Protein AF-A0A957QEA2-F1 (afdb_monomer_lite)

Structure (mmCIF, N/CA/C/O backbone):
data_AF-A0A957QEA2-F1
#
_entry.id   AF-A0A957QEA2-F1
#
loop_
_atom_site.group_PDB
_atom_site.id
_atom_site.type_symbol
_atom_site.label_atom_id
_atom_site.label_alt_id
_atom_site.label_comp_id
_atom_site.label_asym_id
_atom_site.label_entity_id
_atom_site.label_seq_id
_atom_site.pdbx_PDB_ins_code
_atom_site.Cartn_x
_atom_site.Cartn_y
_atom_site.Cartn_z
_atom_site.occupancy
_atom_site.B_iso_or_equiv
_atom_site.auth_seq_id
_atom_site.auth_comp_id
_atom_site.auth_asym_id
_atom_site.auth_atom_id
_atom_site.pdbx_PDB_model_num
ATOM 1 N N . MET A 1 1 ? 15.733 -24.960 16.446 1.00 43.56 1 MET A N 1
ATOM 2 C CA . MET A 1 1 ? 14.970 -24.178 15.446 1.00 43.56 1 MET A CA 1
ATOM 3 C C . MET A 1 1 ? 13.748 -24.986 15.032 1.00 43.56 1 MET A C 1
ATOM 5 O O . MET A 1 1 ? 13.910 -26.110 14.575 1.00 43.56 1 MET A O 1
ATOM 9 N N . SER A 1 2 ? 12.540 -24.478 15.285 1.00 43.09 2 SER A N 1
ATOM 10 C CA . SER A 1 2 ? 11.279 -25.171 14.992 1.00 43.09 2 SER A CA 1
ATOM 11 C C . SER A 1 2 ? 11.010 -25.222 13.481 1.00 43.09 2 SER A C 1
ATOM 13 O O . SER A 1 2 ? 11.272 -24.266 12.758 1.00 43.09 2 SER A O 1
ATOM 15 N N . ARG A 1 3 ? 10.463 -26.346 12.995 1.00 50.19 3 ARG A N 1
ATOM 16 C CA . ARG A 1 3 ? 10.142 -26.632 11.576 1.00 50.19 3 ARG A CA 1
ATOM 17 C C . ARG A 1 3 ? 9.218 -25.596 10.901 1.00 50.19 3 ARG A C 1
ATOM 19 O O . ARG A 1 3 ? 9.109 -25.603 9.682 1.00 50.19 3 ARG A O 1
ATOM 26 N N . ALA A 1 4 ? 8.575 -24.724 11.679 1.00 54.50 4 ALA A N 1
ATOM 27 C CA . ALA A 1 4 ? 7.497 -23.831 11.255 1.00 54.50 4 ALA A CA 1
ATOM 28 C C . ALA A 1 4 ? 7.945 -22.509 10.597 1.00 54.50 4 ALA A C 1
ATOM 30 O O . ALA A 1 4 ? 7.103 -21.804 10.059 1.00 54.50 4 ALA A O 1
ATOM 31 N N . THR A 1 5 ? 9.235 -22.154 10.624 1.00 46.62 5 THR A N 1
ATOM 32 C CA . THR A 1 5 ? 9.727 -20.843 10.133 1.00 46.62 5 THR A CA 1
ATOM 33 C C . THR A 1 5 ? 10.576 -20.923 8.860 1.00 46.62 5 THR A C 1
ATOM 35 O O . THR A 1 5 ? 11.149 -19.920 8.419 1.00 46.62 5 THR A O 1
ATOM 38 N N . LYS A 1 6 ? 10.682 -22.109 8.246 1.00 41.88 6 LYS A N 1
ATOM 39 C CA . LYS A 1 6 ? 11.457 -22.320 7.016 1.00 41.88 6 LYS A CA 1
ATOM 40 C C . LYS A 1 6 ? 10.661 -21.777 5.818 1.00 41.88 6 LYS A C 1
ATOM 42 O O . LYS A 1 6 ? 9.580 -22.275 5.541 1.00 41.88 6 LYS A O 1
ATOM 47 N N . GLY A 1 7 ? 11.188 -20.759 5.131 1.00 55.31 7 GLY A N 1
ATOM 48 C CA . GLY A 1 7 ? 10.555 -20.135 3.954 1.00 55.31 7 GLY A CA 1
ATOM 49 C C . GLY A 1 7 ? 9.801 -18.824 4.214 1.00 55.31 7 GLY A C 1
ATOM 50 O O . GLY A 1 7 ? 9.335 -18.203 3.268 1.00 55.31 7 GLY A O 1
ATOM 51 N N . MET A 1 8 ? 9.717 -18.369 5.467 1.00 57.69 8 MET A N 1
ATOM 52 C CA . MET A 1 8 ? 9.053 -17.108 5.815 1.00 57.69 8 MET A CA 1
ATOM 53 C C . MET A 1 8 ? 9.995 -15.904 5.656 1.00 57.69 8 MET A C 1
ATOM 55 O O . MET A 1 8 ? 11.138 -15.937 6.130 1.00 57.69 8 MET A O 1
ATOM 59 N N . ASN A 1 9 ? 9.514 -14.828 5.028 1.00 60.03 9 ASN A N 1
ATOM 60 C CA . ASN A 1 9 ? 10.218 -13.545 4.964 1.00 60.03 9 ASN A CA 1
ATOM 61 C C . ASN A 1 9 ? 10.283 -12.878 6.361 1.00 60.03 9 ASN A C 1
ATOM 63 O O . ASN A 1 9 ? 9.659 -13.339 7.320 1.00 60.03 9 ASN A O 1
ATOM 67 N N . ARG A 1 10 ? 11.067 -11.799 6.514 1.00 61.03 10 ARG A N 1
ATOM 68 C CA . ARG A 1 10 ? 11.246 -11.125 7.819 1.00 61.03 10 ARG A CA 1
ATOM 69 C C . ARG A 1 10 ? 9.923 -10.657 8.449 1.00 61.03 10 ARG A C 1
ATOM 71 O O . ARG A 1 10 ? 9.779 -10.749 9.662 1.00 61.03 10 ARG A O 1
ATOM 78 N N . HIS A 1 11 ? 8.968 -10.229 7.626 1.00 62.06 11 HIS A N 1
ATOM 79 C CA . HIS A 1 11 ? 7.656 -9.740 8.054 1.00 62.06 11 HIS A CA 1
ATOM 80 C C . HIS A 1 11 ? 6.778 -10.909 8.515 1.00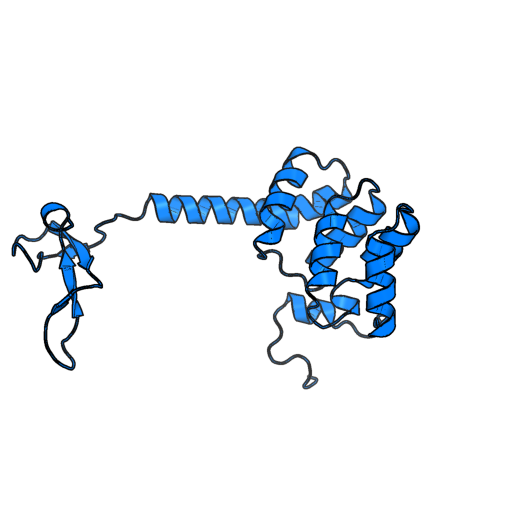 62.06 11 HIS A C 1
ATOM 82 O O . HIS A 1 11 ? 6.230 -10.897 9.611 1.00 62.06 11 HIS A O 1
ATOM 88 N N . GLN A 1 12 ? 6.761 -11.995 7.746 1.00 62.59 12 GLN A N 1
ATOM 89 C CA . GLN A 1 12 ? 6.088 -13.237 8.111 1.00 62.59 12 GLN A CA 1
ATOM 90 C C . GLN A 1 12 ? 6.659 -13.844 9.395 1.00 62.59 12 GLN A C 1
ATOM 92 O O . GLN A 1 12 ? 5.917 -14.440 10.150 1.00 62.59 12 GLN A O 1
ATOM 97 N N . LYS A 1 13 ? 7.952 -13.691 9.702 1.00 60.97 13 LYS A N 1
ATOM 98 C CA . LYS A 1 13 ? 8.499 -14.142 10.995 1.00 60.97 13 LYS A CA 1
ATOM 99 C C . LYS A 1 13 ? 8.038 -13.273 12.170 1.00 60.97 13 LYS A C 1
ATOM 101 O O . LYS A 1 13 ? 7.850 -13.815 13.257 1.00 60.97 13 LYS A O 1
ATOM 106 N N . ALA A 1 14 ? 7.853 -11.967 11.962 1.00 60.50 14 ALA A N 1
ATOM 107 C CA . ALA A 1 14 ? 7.345 -11.052 12.985 1.00 60.50 14 ALA A CA 1
ATOM 108 C C . ALA A 1 14 ? 5.895 -11.381 13.380 1.00 60.50 14 ALA A C 1
ATOM 110 O O . ALA A 1 14 ? 5.594 -11.402 14.568 1.00 60.50 14 ALA A O 1
ATOM 111 N N . ALA A 1 15 ? 5.061 -11.780 12.415 1.00 59.94 15 ALA A N 1
ATOM 112 C CA . ALA A 1 15 ? 3.663 -12.172 12.628 1.00 59.94 15 ALA A CA 1
ATOM 113 C C . ALA A 1 15 ? 3.458 -13.433 13.503 1.00 59.94 15 ALA A C 1
ATOM 115 O O . ALA A 1 15 ? 2.346 -13.729 13.929 1.00 59.94 15 ALA A O 1
ATOM 116 N N . PHE A 1 16 ? 4.497 -14.241 13.755 1.00 60.62 16 PHE A N 1
ATOM 117 C CA . PHE A 1 16 ? 4.370 -15.537 14.446 1.00 60.62 16 PHE A CA 1
ATOM 118 C C . PHE A 1 16 ? 4.894 -15.503 15.891 1.00 60.62 16 PHE A C 1
ATOM 120 O O . PHE A 1 16 ? 5.426 -16.506 16.381 1.00 60.62 16 PHE A O 1
ATOM 127 N N . ARG A 1 17 ? 4.724 -14.383 16.608 1.00 60.28 17 ARG A N 1
ATOM 128 C CA . ARG A 1 17 ? 5.079 -14.304 18.036 1.00 60.28 17 ARG A CA 1
ATOM 129 C C . ARG A 1 17 ? 4.253 -15.316 18.871 1.00 60.28 17 ARG A C 1
ATOM 131 O O . ARG A 1 17 ? 3.072 -15.553 18.584 1.00 60.28 17 ARG A O 1
ATOM 138 N N . PRO A 1 18 ? 4.857 -16.013 19.856 1.00 55.44 18 PRO A N 1
ATOM 139 C CA . PRO A 1 18 ? 4.125 -16.890 20.777 1.00 55.44 18 PRO A CA 1
ATOM 140 C C . PRO A 1 18 ? 3.291 -16.073 21.780 1.00 55.44 18 PRO A C 1
ATOM 142 O O . PRO A 1 18 ? 3.803 -15.105 22.327 1.00 55.44 18 PRO A O 1
ATOM 145 N N . GLY A 1 19 ? 2.051 -16.495 22.063 1.00 63.41 19 GLY A N 1
ATOM 146 C CA . GLY A 1 19 ? 1.203 -15.923 23.128 1.00 63.41 19 GLY A CA 1
ATOM 147 C C . GLY A 1 19 ? 0.077 -14.986 22.672 1.00 63.41 19 GLY A C 1
ATOM 148 O O . GLY A 1 19 ? -0.755 -14.606 23.486 1.00 63.41 19 GLY A O 1
ATOM 149 N N . GLU A 1 20 ? 0.019 -14.650 21.387 1.00 66.94 20 GLU A N 1
ATOM 150 C CA . GLU A 1 20 ? -0.973 -13.729 20.824 1.00 66.94 20 GLU A CA 1
ATOM 151 C C . GLU A 1 20 ? -2.297 -14.438 20.480 1.00 66.94 20 GLU A C 1
ATOM 153 O O . GLU A 1 20 ? -2.279 -15.591 20.022 1.00 66.94 20 GLU A O 1
ATOM 158 N N . HIS A 1 21 ? -3.435 -13.763 20.708 1.00 78.56 21 HIS A N 1
ATOM 159 C CA . HIS A 1 21 ? -4.766 -14.291 20.381 1.00 78.56 21 HIS A CA 1
ATOM 160 C C . HIS A 1 21 ? -4.838 -14.661 18.897 1.00 78.56 21 HIS A C 1
ATOM 162 O O . HIS A 1 21 ? -4.302 -13.952 18.044 1.00 78.56 21 HIS A O 1
ATOM 168 N N . ARG A 1 22 ? -5.481 -15.786 18.580 1.00 83.31 22 ARG A N 1
ATOM 169 C CA . ARG A 1 22 ? -5.645 -16.237 17.199 1.00 83.31 22 ARG A CA 1
ATOM 170 C C . ARG A 1 22 ? -7.103 -16.170 16.823 1.00 83.31 22 ARG A C 1
ATOM 172 O O . ARG A 1 22 ? -7.903 -16.887 17.414 1.00 83.31 22 ARG A O 1
ATOM 179 N N . VAL A 1 23 ? -7.376 -15.392 15.789 1.00 85.50 23 VAL A N 1
ATOM 180 C CA . VAL A 1 23 ? -8.713 -15.263 15.233 1.00 85.50 23 VAL A CA 1
ATOM 181 C C . VAL A 1 23 ? -9.074 -16.544 14.473 1.00 85.50 23 VAL A C 1
ATOM 183 O O . VAL A 1 23 ? -8.300 -17.046 13.647 1.00 85.50 23 VAL A O 1
ATOM 186 N N . ARG A 1 24 ? -10.241 -17.104 14.787 1.00 84.94 24 ARG A N 1
ATOM 187 C CA . ARG A 1 24 ? -10.826 -18.302 14.170 1.00 84.94 24 ARG A CA 1
ATOM 188 C C . ARG A 1 24 ? -11.719 -17.947 12.978 1.00 84.94 24 ARG A C 1
ATOM 190 O O . ARG A 1 24 ? -11.978 -16.786 12.701 1.00 84.94 24 ARG A O 1
ATOM 197 N N . GLY A 1 25 ? -12.138 -18.964 12.221 1.00 79.69 25 GLY A N 1
ATOM 198 C CA . GLY A 1 25 ? -12.909 -18.798 10.979 1.00 79.69 25 GLY A CA 1
ATOM 199 C C . GLY A 1 25 ? -14.203 -18.003 11.152 1.00 79.69 25 GLY A C 1
ATOM 200 O O . GLY A 1 25 ? -14.435 -17.052 10.420 1.00 79.69 25 GLY A O 1
ATOM 201 N N . ASP A 1 26 ? -14.990 -18.377 12.152 1.00 86.00 26 ASP A N 1
ATOM 202 C CA . ASP A 1 26 ? -16.233 -17.727 12.572 1.00 86.00 26 ASP A CA 1
ATOM 203 C C . ASP A 1 26 ? -16.011 -16.297 13.084 1.00 86.00 26 ASP A C 1
ATOM 205 O O . ASP A 1 26 ? -16.798 -15.394 12.808 1.00 86.00 26 ASP A O 1
ATOM 209 N N . GLU A 1 27 ? -14.898 -16.061 13.775 1.00 91.19 27 GLU A N 1
ATOM 210 C CA . GLU A 1 27 ? -14.533 -14.721 14.236 1.00 91.19 27 GLU A CA 1
ATOM 211 C C . GLU A 1 27 ? -14.164 -13.789 13.073 1.00 91.19 27 GLU A C 1
ATOM 213 O O . GLU A 1 27 ? -14.411 -12.590 13.163 1.00 91.19 27 GLU A O 1
ATOM 218 N N . ILE A 1 28 ? -13.613 -14.310 11.969 1.00 92.94 28 ILE A N 1
ATOM 219 C CA . ILE A 1 28 ? -13.258 -13.490 10.796 1.00 92.94 28 ILE A CA 1
ATOM 220 C C . ILE A 1 28 ? -14.502 -12.848 10.188 1.00 92.94 28 ILE A C 1
ATOM 222 O O . ILE A 1 28 ? -14.477 -11.654 9.906 1.00 92.94 28 ILE A O 1
ATOM 226 N N . GLU A 1 29 ? -15.572 -13.619 9.992 1.00 94.25 29 GLU A N 1
ATOM 227 C CA . GLU A 1 29 ? -16.816 -13.115 9.396 1.00 94.25 29 GLU A CA 1
ATOM 228 C C . GLU A 1 29 ? -17.402 -11.986 10.250 1.00 94.25 29 GLU A C 1
ATOM 230 O O . GLU A 1 29 ? -17.619 -10.887 9.741 1.00 94.25 29 GLU A O 1
ATOM 235 N N . ARG A 1 30 ? -17.500 -12.196 11.571 1.00 95.94 30 ARG A N 1
ATOM 236 C CA . ARG A 1 30 ? -17.919 -11.152 12.517 1.00 95.94 30 ARG A CA 1
ATOM 237 C C . ARG A 1 30 ? -17.025 -9.911 12.437 1.00 95.94 30 ARG A C 1
ATOM 239 O O . ARG A 1 30 ? -17.528 -8.796 12.397 1.00 95.94 30 ARG A O 1
ATOM 246 N N . LEU A 1 31 ? -15.701 -10.065 12.421 1.00 96.94 31 LEU A N 1
ATOM 247 C CA . LEU A 1 31 ? -14.781 -8.920 12.370 1.00 96.94 31 LEU A CA 1
ATOM 248 C C . LEU A 1 31 ? -14.887 -8.143 11.047 1.00 96.94 31 LEU A C 1
ATOM 250 O O . LEU A 1 31 ? -14.710 -6.927 11.040 1.00 96.94 31 LEU A O 1
ATOM 254 N N . LEU A 1 32 ? -15.191 -8.814 9.934 1.00 97.00 32 LEU A N 1
ATOM 255 C CA . LEU A 1 32 ? -15.443 -8.162 8.644 1.00 97.00 32 LEU A CA 1
ATOM 256 C C . LEU A 1 32 ? -16.764 -7.381 8.626 1.00 97.00 32 LEU A C 1
ATOM 258 O O . LEU A 1 32 ? -16.850 -6.358 7.941 1.00 97.00 32 LEU A O 1
ATOM 262 N N . GLU A 1 33 ? -17.772 -7.842 9.366 1.00 97.00 33 GLU A N 1
ATOM 263 C CA . GLU A 1 33 ? -19.008 -7.090 9.605 1.00 97.00 33 GLU A CA 1
ATOM 264 C C . GLU A 1 33 ? -18.730 -5.856 10.472 1.00 97.00 33 GLU A C 1
ATOM 266 O O . GLU A 1 33 ? -19.085 -4.745 10.084 1.00 97.00 33 GLU A O 1
ATOM 271 N N . LEU A 1 34 ? -18.002 -6.018 11.584 1.00 97.94 34 LEU A N 1
ATOM 272 C CA . LEU A 1 34 ? -17.619 -4.902 12.460 1.00 97.94 34 LEU A CA 1
ATOM 273 C C . LEU A 1 34 ? -16.772 -3.845 11.742 1.00 97.94 34 LEU A C 1
ATOM 275 O O . LEU A 1 34 ? -16.947 -2.653 11.977 1.00 97.94 34 LEU A O 1
ATOM 279 N N . ALA A 1 35 ? -15.909 -4.251 10.806 1.00 97.62 35 ALA A N 1
ATOM 280 C CA . ALA A 1 35 ? -15.123 -3.326 9.984 1.00 97.62 35 ALA A CA 1
ATOM 281 C C . ALA A 1 35 ? -15.981 -2.382 9.117 1.00 97.62 35 ALA A C 1
ATOM 283 O O . ALA A 1 35 ? -15.455 -1.418 8.561 1.00 97.62 35 ALA A O 1
ATOM 284 N N . GLN A 1 36 ? -17.274 -2.674 8.954 1.00 97.00 36 GLN A N 1
ATOM 285 C CA . GLN A 1 36 ? -18.242 -1.864 8.209 1.00 97.00 36 GLN A CA 1
ATOM 286 C C . GLN A 1 36 ? -19.227 -1.122 9.126 1.00 97.00 36 GLN A C 1
ATOM 288 O O . GLN A 1 36 ? -20.119 -0.447 8.620 1.00 97.00 36 GLN A O 1
ATOM 293 N N . SER A 1 37 ? -19.082 -1.244 10.448 1.00 97.81 37 SER A N 1
ATOM 294 C CA . SER A 1 37 ? -19.959 -0.590 11.419 1.00 97.81 37 SER A CA 1
ATOM 295 C C . SER A 1 37 ? -19.778 0.929 11.413 1.00 97.81 37 SER A C 1
ATOM 297 O O . SER A 1 37 ? -18.668 1.450 11.258 1.00 97.81 37 SER A O 1
ATOM 299 N N . ASP A 1 38 ? -20.870 1.651 11.652 1.00 97.06 38 ASP A N 1
ATOM 300 C CA . ASP A 1 38 ? -20.831 3.095 11.891 1.00 97.06 38 ASP A CA 1
ATOM 301 C C . ASP A 1 38 ? -20.150 3.427 13.234 1.00 97.06 38 ASP A C 1
ATOM 303 O O . ASP A 1 38 ? -19.585 4.516 13.390 1.00 97.06 38 ASP A O 1
ATOM 307 N N . ASP A 1 39 ? -20.128 2.482 14.182 1.00 97.94 39 ASP A N 1
ATOM 308 C CA . ASP A 1 39 ? -19.477 2.652 15.481 1.00 97.94 39 ASP A CA 1
ATOM 309 C C . ASP A 1 39 ? -17.940 2.543 15.352 1.00 97.94 39 ASP A C 1
ATOM 311 O O . ASP A 1 39 ? -17.420 1.512 14.909 1.00 97.94 39 ASP A O 1
ATOM 315 N N . PRO A 1 40 ? -17.170 3.585 15.724 1.00 97.81 40 PRO A N 1
ATOM 316 C CA . PRO A 1 40 ? -15.711 3.513 15.717 1.00 97.81 40 PRO A CA 1
ATOM 317 C C . PRO A 1 40 ? -15.131 2.449 16.661 1.00 97.81 40 PRO A C 1
ATOM 319 O O . PRO A 1 40 ? -14.027 1.977 16.394 1.00 97.81 40 PRO A O 1
ATOM 322 N N . GLU A 1 41 ? -15.822 2.054 17.735 1.00 98.19 41 GLU A N 1
ATOM 323 C CA . GLU A 1 41 ? -15.343 0.988 18.628 1.00 98.19 41 GLU A CA 1
ATOM 324 C C . GLU A 1 41 ? -15.380 -0.382 17.937 1.00 98.19 41 GLU A C 1
ATOM 326 O O . GLU A 1 41 ? -14.411 -1.138 18.019 1.00 98.19 41 GLU A O 1
ATOM 331 N N . ASP A 1 42 ? -16.437 -0.663 17.173 1.00 98.25 42 ASP A N 1
ATOM 332 C CA . ASP A 1 42 ? -16.552 -1.882 16.366 1.00 98.25 42 ASP A CA 1
ATOM 333 C C . ASP A 1 42 ? -15.442 -1.943 15.308 1.00 98.25 42 ASP A C 1
ATOM 335 O O . ASP A 1 42 ? -14.746 -2.954 15.160 1.00 98.25 42 ASP A O 1
ATOM 339 N N . ARG A 1 43 ? -15.216 -0.831 14.594 1.00 98.31 43 ARG A N 1
ATOM 340 C CA . ARG A 1 43 ? -14.139 -0.753 13.596 1.00 98.31 43 ARG A CA 1
ATOM 341 C C . ARG A 1 43 ? -12.759 -0.869 14.234 1.00 98.31 43 ARG A C 1
ATOM 343 O O . ARG A 1 43 ? -11.863 -1.477 13.649 1.00 98.31 43 ARG A O 1
ATOM 350 N N . LEU A 1 44 ? -12.572 -0.336 15.441 1.00 97.69 44 LEU A N 1
ATOM 351 C CA . LEU A 1 44 ? -11.327 -0.477 16.194 1.00 97.69 44 LEU A CA 1
ATOM 352 C C . LEU A 1 44 ? -11.084 -1.933 16.603 1.00 97.69 44 LEU A C 1
ATOM 354 O O . LEU A 1 44 ? -9.957 -2.423 16.476 1.00 97.69 44 LEU A O 1
ATOM 358 N N . GLU A 1 45 ? -12.125 -2.635 17.057 1.00 96.12 45 GLU A N 1
ATOM 359 C CA . GLU A 1 45 ? -12.060 -4.066 17.352 1.00 96.12 45 GLU A CA 1
ATOM 360 C C . GLU A 1 45 ? -11.656 -4.849 16.096 1.00 96.12 45 GLU A C 1
ATOM 362 O O . GLU A 1 45 ? -10.729 -5.667 16.143 1.00 96.12 45 GLU A O 1
ATOM 367 N N . ALA A 1 46 ? -12.286 -4.549 14.959 1.00 97.06 46 ALA A N 1
ATOM 368 C CA . ALA A 1 46 ? -11.960 -5.158 13.679 1.00 97.06 46 ALA A CA 1
ATOM 369 C C . ALA A 1 46 ? -10.502 -4.903 13.268 1.00 97.06 46 ALA A C 1
ATOM 371 O O . ALA A 1 46 ? -9.757 -5.853 13.020 1.00 97.06 46 ALA A O 1
ATOM 372 N N . ALA A 1 47 ? -10.060 -3.643 13.247 1.00 96.06 47 ALA A N 1
ATOM 373 C CA . ALA A 1 47 ? -8.694 -3.269 12.880 1.00 96.06 47 ALA A CA 1
ATOM 374 C C . ALA A 1 47 ? -7.642 -3.941 13.773 1.00 96.06 47 ALA A C 1
ATOM 376 O O . ALA A 1 47 ? -6.606 -4.388 13.280 1.00 96.06 47 ALA A O 1
ATOM 377 N N . SER A 1 48 ? -7.925 -4.061 15.072 1.00 92.94 48 SER A N 1
ATOM 378 C CA . SER A 1 48 ? -7.009 -4.677 16.035 1.00 92.94 48 SER A CA 1
ATOM 379 C C . SER A 1 48 ? -6.868 -6.186 15.829 1.00 92.94 48 SER A C 1
ATOM 381 O O . SER A 1 48 ? -5.794 -6.725 16.060 1.00 92.94 48 SER A O 1
ATOM 383 N N . ASN A 1 49 ? -7.917 -6.874 15.368 1.00 93.25 49 ASN A N 1
ATOM 384 C CA . ASN A 1 49 ? -7.933 -8.337 15.278 1.00 93.25 49 ASN A CA 1
ATOM 385 C C . ASN A 1 49 ? -7.729 -8.880 13.853 1.00 93.25 49 ASN A C 1
ATOM 387 O O . ASN A 1 49 ? -7.299 -10.020 13.692 1.00 93.25 49 ASN A O 1
ATOM 391 N N . LEU A 1 50 ? -7.980 -8.090 12.805 1.00 93.69 50 LEU A N 1
ATOM 392 C CA . LEU A 1 50 ? -7.743 -8.502 11.412 1.00 93.69 50 LEU A CA 1
ATOM 393 C C . LEU A 1 50 ? -6.258 -8.453 11.006 1.00 93.69 50 LEU A C 1
ATOM 395 O O . LEU A 1 50 ? -5.907 -8.869 9.901 1.00 93.69 50 LEU A O 1
ATOM 399 N N . CYS A 1 51 ? -5.369 -7.987 11.887 1.00 87.06 51 CYS A N 1
ATOM 400 C CA . CYS A 1 51 ? -3.930 -7.950 11.641 1.00 87.06 51 CYS A CA 1
ATOM 401 C C . CYS A 1 51 ? -3.362 -9.359 11.310 1.00 87.06 51 CYS A C 1
ATOM 403 O O . CYS A 1 51 ? -3.756 -10.361 11.922 1.00 87.06 51 CYS A O 1
ATOM 405 N N . PRO A 1 52 ? -2.390 -9.486 10.380 1.00 84.38 52 PRO A N 1
ATOM 406 C CA . PRO A 1 52 ? -1.750 -10.754 10.027 1.00 84.38 52 PRO A CA 1
ATOM 407 C C . PRO A 1 52 ? -1.138 -11.531 11.199 1.00 84.38 52 PRO A C 1
ATOM 409 O O . PRO A 1 52 ? -1.027 -12.756 11.096 1.00 84.38 52 PRO A O 1
ATOM 412 N N . CYS A 1 53 ? -0.774 -10.870 12.303 1.00 81.62 53 CYS A N 1
ATOM 413 C CA . CYS A 1 53 ? -0.307 -11.541 13.521 1.00 81.62 53 CYS A CA 1
ATOM 414 C C . CYS A 1 53 ? -1.384 -12.467 14.135 1.00 81.62 53 CYS A C 1
ATOM 416 O O . CYS A 1 53 ? -1.083 -13.581 14.592 1.00 81.62 53 CYS A O 1
ATOM 418 N N . HIS A 1 54 ? -2.654 -12.068 14.024 1.00 86.19 54 HIS A N 1
ATOM 419 C CA . HIS A 1 54 ? -3.820 -12.807 14.500 1.00 86.19 54 HIS A CA 1
ATOM 420 C C . HIS A 1 54 ? -4.358 -13.800 13.461 1.00 86.19 54 HIS A C 1
ATOM 422 O O . HIS A 1 54 ? -4.694 -14.932 13.822 1.00 86.19 54 HIS A O 1
ATOM 428 N N . LEU A 1 55 ? -4.393 -13.417 12.176 1.00 85.62 55 LEU A N 1
ATOM 429 C CA . LEU A 1 55 ? -4.930 -14.257 11.092 1.00 85.62 55 LEU A CA 1
ATOM 430 C C . LEU A 1 55 ? -3.964 -15.360 10.634 1.00 85.62 55 LEU A C 1
ATOM 432 O O . LEU A 1 55 ? -4.396 -16.452 10.263 1.00 85.62 55 LEU A O 1
ATOM 436 N N . ARG A 1 56 ? -2.651 -15.084 10.611 1.00 79.94 56 ARG A N 1
ATOM 437 C CA . ARG A 1 56 ? -1.560 -15.988 10.171 1.00 79.94 56 ARG A CA 1
ATOM 438 C C . ARG A 1 56 ? -1.718 -16.615 8.776 1.00 79.94 56 ARG A C 1
ATOM 440 O O . ARG A 1 56 ? -0.960 -17.516 8.411 1.00 79.94 56 ARG A O 1
ATOM 447 N N . ARG A 1 57 ? -2.670 -16.127 7.983 1.00 82.88 57 ARG A N 1
ATOM 448 C CA . ARG A 1 57 ? -2.896 -16.437 6.569 1.00 82.88 57 ARG A CA 1
ATOM 449 C C . ARG A 1 57 ? -3.389 -15.178 5.862 1.00 82.88 57 ARG A C 1
ATOM 451 O O . ARG A 1 57 ? -3.942 -14.288 6.503 1.00 82.88 57 ARG A O 1
ATOM 458 N N . ARG A 1 58 ? -3.200 -15.112 4.545 1.00 84.75 58 ARG A N 1
ATOM 459 C CA . ARG A 1 58 ? -3.781 -14.042 3.728 1.00 84.75 58 ARG A CA 1
ATOM 460 C C . ARG A 1 58 ? -5.269 -14.331 3.522 1.00 84.75 58 ARG A C 1
ATOM 462 O O . ARG A 1 58 ? -5.616 -15.433 3.110 1.00 84.75 58 ARG A O 1
ATOM 469 N N . ILE A 1 59 ? -6.104 -13.348 3.840 1.00 89.50 59 ILE A N 1
ATOM 470 C CA . ILE A 1 59 ? -7.541 -13.314 3.552 1.00 89.50 59 ILE A CA 1
ATOM 471 C C . ILE A 1 59 ? -7.773 -11.971 2.879 1.00 89.50 59 ILE A C 1
ATOM 473 O O . ILE A 1 59 ? -7.546 -10.937 3.510 1.00 89.50 59 ILE A O 1
ATOM 477 N N . ASP A 1 60 ? -8.110 -11.974 1.596 1.00 90.81 60 ASP A N 1
ATOM 478 C CA . ASP A 1 60 ? -8.102 -10.745 0.804 1.00 90.81 60 ASP A CA 1
ATOM 479 C C . ASP A 1 60 ? -9.151 -9.747 1.311 1.00 90.81 60 ASP A C 1
ATOM 481 O O . ASP A 1 60 ? -8.871 -8.556 1.386 1.00 90.81 60 ASP A O 1
ATOM 485 N N . GLU A 1 61 ? -10.299 -10.219 1.789 1.00 93.44 61 GLU A N 1
ATOM 486 C CA . GLU A 1 61 ? -11.351 -9.400 2.392 1.00 93.44 61 GLU A CA 1
ATOM 487 C C . GLU A 1 61 ? -10.862 -8.664 3.646 1.00 93.44 61 GLU A C 1
ATOM 489 O O . GLU A 1 61 ? -11.142 -7.476 3.815 1.00 93.44 61 GLU A O 1
ATOM 494 N N . ALA A 1 62 ? -10.076 -9.338 4.493 1.00 93.31 62 ALA A N 1
ATOM 495 C CA . ALA A 1 62 ? -9.482 -8.731 5.683 1.00 93.31 62 ALA A CA 1
ATOM 496 C C . ALA A 1 62 ? -8.455 -7.658 5.307 1.00 93.31 62 ALA A C 1
ATOM 498 O O . ALA A 1 62 ? -8.431 -6.584 5.903 1.00 93.31 62 ALA A O 1
ATOM 499 N N . TRP A 1 63 ? -7.648 -7.916 4.275 1.00 92.38 63 TRP A N 1
ATOM 500 C CA . TRP A 1 63 ? -6.708 -6.936 3.733 1.00 92.38 63 TRP A CA 1
ATOM 501 C C . TRP A 1 63 ? -7.422 -5.707 3.173 1.00 92.38 63 TRP A C 1
ATOM 503 O O . TRP A 1 63 ? -7.047 -4.585 3.497 1.00 92.38 63 TRP A O 1
ATOM 513 N N . GLN A 1 64 ? -8.486 -5.906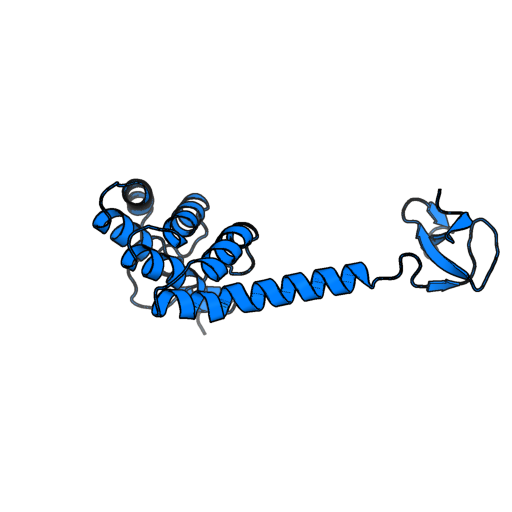 2.395 1.00 94.12 64 GLN A N 1
ATOM 514 C CA . GLN A 1 64 ? -9.289 -4.803 1.871 1.00 94.12 64 GLN A CA 1
ATOM 515 C C . GLN A 1 64 ? -9.966 -4.002 2.990 1.00 94.12 64 GLN A C 1
ATOM 517 O O . GLN A 1 64 ? -10.040 -2.778 2.904 1.00 94.12 64 GLN A O 1
ATOM 522 N N . ALA A 1 65 ? -10.437 -4.663 4.052 1.00 96.19 65 ALA A N 1
ATOM 523 C CA . ALA A 1 65 ? -10.976 -3.983 5.227 1.00 96.19 65 ALA A CA 1
ATOM 524 C C . ALA A 1 65 ? -9.908 -3.129 5.927 1.00 96.19 65 ALA A C 1
ATOM 526 O O . ALA A 1 65 ? -10.137 -1.948 6.177 1.00 96.19 65 ALA A O 1
ATOM 527 N N . LEU A 1 66 ? -8.723 -3.691 6.172 1.00 95.31 66 LEU A N 1
ATOM 528 C CA . LEU A 1 66 ? -7.598 -2.973 6.771 1.00 95.31 66 LEU A CA 1
ATOM 529 C C . LEU A 1 66 ? -7.162 -1.770 5.929 1.00 95.31 66 LEU A C 1
ATOM 531 O O . LEU A 1 66 ? -6.929 -0.702 6.481 1.00 95.31 66 LEU A O 1
ATOM 535 N N . TYR A 1 67 ? -7.106 -1.911 4.603 1.00 95.50 67 TYR A N 1
ATOM 536 C CA . TYR A 1 67 ? -6.781 -0.812 3.693 1.00 95.50 67 TYR A CA 1
ATOM 537 C C . TYR A 1 67 ? -7.789 0.334 3.774 1.00 95.50 67 TYR A C 1
ATOM 539 O O . TYR A 1 67 ? -7.376 1.485 3.852 1.00 95.50 67 TYR A O 1
ATOM 547 N N . ARG A 1 68 ? -9.095 0.045 3.846 1.00 96.44 68 ARG A N 1
ATOM 548 C CA . ARG A 1 68 ? -10.102 1.092 4.090 1.00 96.44 68 ARG A CA 1
ATOM 549 C C . ARG A 1 68 ? -9.899 1.767 5.449 1.00 96.44 68 ARG A C 1
ATOM 551 O O . ARG A 1 68 ? -9.938 2.988 5.541 1.00 96.44 68 ARG A O 1
ATOM 558 N N . MET A 1 69 ? -9.631 0.981 6.491 1.00 97.44 69 MET A N 1
ATOM 559 C CA . MET A 1 69 ? -9.441 1.482 7.857 1.00 97.44 69 MET A CA 1
ATOM 560 C C . MET A 1 69 ? -8.138 2.277 8.056 1.00 97.44 69 MET A C 1
ATOM 562 O O . MET A 1 69 ? -8.034 3.049 9.006 1.00 97.44 69 MET A O 1
ATOM 566 N N . MET A 1 70 ? -7.152 2.172 7.156 1.00 96.62 70 MET A N 1
ATOM 567 C CA . MET A 1 70 ? -5.978 3.063 7.158 1.00 96.62 70 MET A CA 1
ATOM 568 C C . MET A 1 70 ? -6.349 4.534 6.923 1.00 96.62 70 MET A C 1
ATOM 570 O O . MET A 1 70 ? -5.554 5.415 7.250 1.00 96.62 70 MET A O 1
ATOM 574 N N . GLU A 1 71 ? -7.545 4.791 6.393 1.00 96.38 71 GLU A N 1
ATOM 575 C CA . GLU A 1 71 ? -8.091 6.118 6.100 1.00 96.38 71 GLU A CA 1
ATOM 576 C C . GLU A 1 71 ? -9.326 6.440 6.957 1.00 96.38 71 GLU A C 1
ATOM 578 O O . GLU A 1 71 ? -10.081 7.360 6.646 1.00 96.38 71 GLU A O 1
ATOM 583 N N . ASP A 1 72 ? -9.550 5.680 8.033 1.00 98.06 72 ASP A N 1
ATOM 584 C CA . ASP A 1 72 ? -10.707 5.848 8.911 1.00 98.06 72 ASP A CA 1
ATOM 585 C C . ASP A 1 72 ? -10.774 7.261 9.521 1.00 98.06 72 ASP A C 1
ATOM 587 O O . ASP A 1 72 ? -9.736 7.820 9.889 1.00 98.06 72 ASP A O 1
ATOM 591 N N . PRO A 1 73 ? -11.963 7.860 9.699 1.00 96.56 73 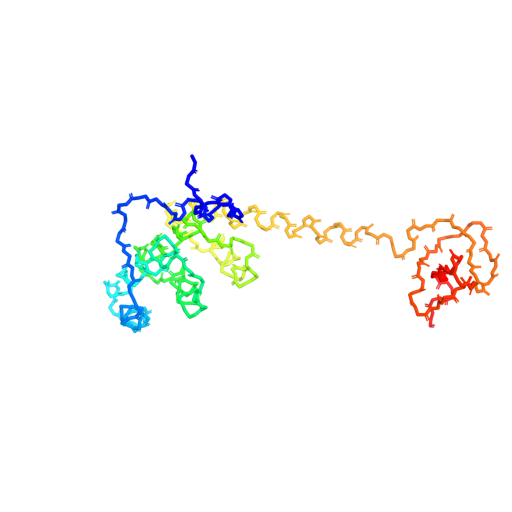PRO A N 1
ATOM 592 C CA . PRO A 1 73 ? -12.080 9.130 10.413 1.00 96.56 73 PRO A CA 1
ATOM 593 C C . PRO A 1 73 ? -11.584 9.059 11.870 1.00 96.56 73 PRO A C 1
ATOM 595 O O . PRO A 1 73 ? -11.015 10.039 12.357 1.00 96.56 73 PRO A O 1
ATOM 598 N N . ASP A 1 74 ? -11.743 7.924 12.564 1.00 98.06 74 ASP A N 1
ATOM 599 C CA . ASP A 1 74 ? -11.237 7.744 13.929 1.00 98.06 74 ASP A CA 1
ATOM 600 C C . ASP A 1 74 ? -9.744 7.373 13.909 1.00 98.06 74 ASP A C 1
ATOM 602 O O . ASP A 1 74 ? -9.303 6.365 13.350 1.00 98.06 74 ASP A O 1
ATOM 606 N N . VAL A 1 75 ? -8.935 8.197 14.576 1.00 97.62 75 VAL A N 1
ATOM 607 C CA . VAL A 1 75 ? -7.477 8.040 14.630 1.00 97.62 75 VAL A CA 1
ATOM 608 C C . VAL A 1 75 ? -7.026 6.731 15.285 1.00 97.62 75 VAL A C 1
ATOM 610 O O . VAL A 1 75 ? -5.966 6.204 14.947 1.00 97.62 75 VAL A O 1
ATOM 613 N N . ARG A 1 76 ? -7.802 6.178 16.222 1.00 97.62 76 ARG A N 1
ATOM 614 C CA . ARG A 1 76 ? -7.481 4.907 16.887 1.00 97.62 76 ARG A CA 1
ATOM 615 C C . ARG A 1 76 ? -7.605 3.757 15.898 1.00 97.62 76 ARG A C 1
ATOM 617 O O . ARG A 1 76 ? -6.724 2.899 15.869 1.00 97.62 76 ARG A O 1
ATOM 624 N N . VAL A 1 77 ? -8.636 3.797 15.054 1.00 98.00 77 VAL A N 1
ATOM 625 C CA . VAL A 1 77 ? -8.840 2.827 13.974 1.00 98.00 77 VAL A CA 1
ATOM 626 C C . VAL A 1 77 ? -7.696 2.923 12.966 1.00 98.00 77 VAL A C 1
ATOM 628 O O . VAL A 1 77 ? -7.061 1.906 12.680 1.00 98.00 77 VAL A O 1
ATOM 631 N N . ARG A 1 78 ? -7.331 4.140 12.525 1.00 97.31 78 ARG A N 1
ATOM 632 C CA . ARG A 1 78 ? -6.173 4.335 11.632 1.00 97.31 78 ARG A CA 1
ATOM 633 C C . ARG A 1 78 ? -4.896 3.754 12.222 1.00 97.31 78 ARG A C 1
ATOM 635 O O . ARG A 1 78 ? -4.211 2.977 11.563 1.00 97.31 78 ARG A O 1
ATOM 642 N N . ARG A 1 79 ? -4.570 4.082 13.475 1.00 95.75 79 ARG A N 1
ATOM 643 C CA . ARG A 1 79 ? -3.363 3.571 14.149 1.00 95.75 79 ARG A CA 1
ATOM 644 C C . ARG A 1 79 ? -3.325 2.043 14.181 1.00 95.75 79 ARG A C 1
ATOM 646 O O . ARG A 1 79 ? -2.281 1.471 13.871 1.00 95.75 79 ARG A O 1
ATOM 653 N N . ALA A 1 80 ? -4.443 1.397 14.515 1.00 94.94 80 ALA A N 1
ATOM 654 C CA . ALA A 1 80 ? -4.548 -0.061 14.527 1.00 94.94 80 ALA A CA 1
ATOM 655 C C . ALA A 1 80 ? -4.368 -0.660 13.119 1.00 94.94 80 ALA A C 1
ATOM 657 O O . ALA A 1 80 ? -3.604 -1.608 12.939 1.00 94.94 80 ALA A O 1
ATOM 658 N N . ALA A 1 81 ? -4.990 -0.064 12.099 1.00 95.69 81 ALA A N 1
ATOM 659 C CA . ALA A 1 81 ? -4.855 -0.517 10.719 1.00 95.69 81 ALA A CA 1
ATOM 660 C C . ALA A 1 81 ? -3.417 -0.365 10.190 1.00 95.69 81 ALA A C 1
ATOM 662 O O . ALA A 1 81 ? -2.874 -1.297 9.598 1.00 95.69 81 ALA A O 1
ATOM 663 N N . TRP A 1 82 ? -2.757 0.768 10.447 1.00 94.44 82 TRP A N 1
ATOM 664 C CA . TRP A 1 82 ? -1.382 1.025 10.003 1.00 94.44 82 TRP A CA 1
ATOM 665 C C . TRP A 1 82 ? -0.341 0.112 10.664 1.00 94.44 82 TRP A C 1
ATOM 667 O O . TRP A 1 82 ? 0.619 -0.293 10.003 1.00 94.44 82 TRP A O 1
ATOM 677 N N . HIS A 1 83 ? -0.559 -0.285 11.921 1.00 89.25 83 HIS A N 1
ATOM 678 C CA . HIS A 1 83 ? 0.300 -1.239 12.634 1.00 89.25 83 HIS A CA 1
ATOM 679 C C . HIS A 1 83 ? 0.432 -2.591 11.905 1.00 89.25 83 HIS A C 1
ATOM 681 O O . HIS A 1 83 ? 1.478 -3.238 11.963 1.00 89.25 83 HIS A O 1
ATOM 687 N N . THR A 1 84 ? -0.569 -2.981 11.107 1.00 87.25 84 THR A N 1
ATOM 688 C CA . THR A 1 84 ? -0.525 -4.195 10.270 1.00 87.25 84 THR A CA 1
ATOM 689 C C . THR A 1 84 ? 0.704 -4.261 9.351 1.00 87.25 84 THR A C 1
ATOM 691 O O . THR A 1 84 ? 1.202 -5.348 9.038 1.00 87.25 84 THR A O 1
ATOM 694 N N . LEU A 1 85 ? 1.233 -3.116 8.906 1.00 87.19 85 LEU A N 1
ATOM 695 C CA . LEU A 1 85 ? 2.416 -3.091 8.042 1.00 87.19 85 LEU A CA 1
ATOM 696 C C . LEU A 1 85 ? 3.702 -3.516 8.776 1.00 87.19 85 LEU A C 1
ATOM 698 O O . LEU A 1 85 ? 4.610 -4.059 8.139 1.00 87.19 85 LEU A O 1
ATOM 702 N N . GLU A 1 86 ? 3.773 -3.345 10.099 1.00 84.50 86 GLU A N 1
ATOM 703 C CA . GLU A 1 86 ? 4.881 -3.842 10.926 1.00 84.50 86 GLU A CA 1
ATOM 704 C C . GLU A 1 86 ? 4.767 -5.354 11.179 1.00 84.50 86 GLU A C 1
ATOM 706 O O . GLU A 1 86 ? 5.762 -6.085 11.108 1.00 84.50 86 GLU A O 1
ATOM 711 N N . ASP A 1 87 ? 3.540 -5.836 11.363 1.00 78.44 87 ASP A N 1
ATOM 712 C CA . ASP A 1 87 ? 3.221 -7.158 11.912 1.00 78.44 87 ASP A CA 1
ATOM 713 C C . ASP A 1 87 ? 2.994 -8.264 10.876 1.00 78.44 87 ASP A C 1
ATOM 715 O O . ASP A 1 87 ? 2.313 -9.263 11.113 1.00 78.44 87 ASP A O 1
ATOM 719 N N . GLY A 1 88 ? 3.623 -8.130 9.711 1.00 71.88 88 GLY A N 1
ATOM 720 C CA . GLY A 1 88 ? 3.566 -9.152 8.664 1.00 71.88 88 GLY A CA 1
ATOM 721 C C . GLY A 1 88 ? 2.912 -8.705 7.374 1.00 71.88 88 GLY A C 1
ATOM 722 O O . GLY A 1 88 ? 2.678 -9.546 6.502 1.00 71.88 88 GLY A O 1
ATOM 723 N N . GLY A 1 89 ? 2.636 -7.410 7.234 1.00 74.75 89 GLY A N 1
ATOM 724 C CA . GLY A 1 89 ? 2.071 -6.888 6.010 1.00 74.75 89 GLY A CA 1
ATOM 725 C C . GLY A 1 89 ? 2.992 -6.871 4.800 1.00 74.75 89 GLY A C 1
ATOM 726 O O . GLY A 1 89 ? 4.189 -7.156 4.864 1.00 74.75 89 GLY A O 1
ATOM 727 N N . CYS A 1 90 ? 2.381 -6.556 3.659 1.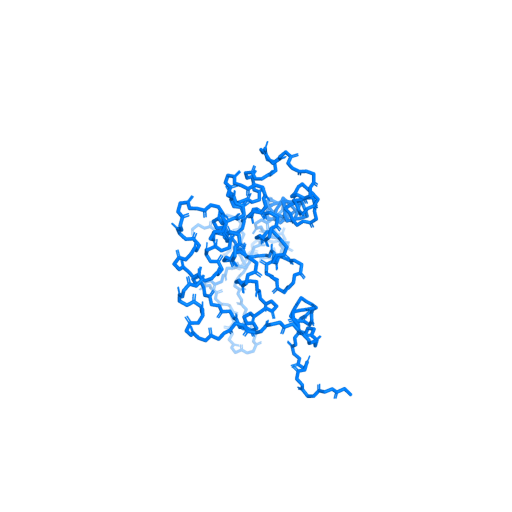00 78.31 90 CYS A N 1
ATOM 728 C CA . CYS A 1 90 ? 3.043 -6.415 2.370 1.00 78.31 90 CYS A CA 1
ATOM 729 C C . CYS A 1 90 ? 3.061 -4.927 1.985 1.00 78.31 90 CYS A C 1
ATOM 731 O O . CYS A 1 90 ? 2.185 -4.489 1.244 1.00 78.31 90 CYS A O 1
ATOM 733 N N . PRO A 1 91 ? 4.037 -4.125 2.459 1.00 80.50 91 PRO A N 1
ATOM 734 C CA . PRO A 1 91 ? 4.108 -2.690 2.150 1.00 80.50 91 PRO A CA 1
ATOM 735 C C . PRO A 1 91 ? 4.380 -2.399 0.663 1.00 80.50 91 PRO A C 1
ATOM 737 O O . PRO A 1 91 ? 4.449 -1.246 0.256 1.00 80.50 91 PRO A O 1
ATOM 740 N N . THR A 1 92 ? 4.580 -3.439 -0.148 1.00 81.88 92 THR A N 1
ATOM 741 C CA . THR A 1 92 ? 4.753 -3.368 -1.600 1.00 81.88 92 THR A CA 1
ATOM 742 C C . THR A 1 92 ? 3.483 -3.727 -2.376 1.00 81.88 92 THR A C 1
ATOM 744 O O . THR A 1 92 ? 3.555 -3.838 -3.597 1.00 81.88 92 THR A O 1
ATOM 747 N N . ASP A 1 93 ? 2.352 -3.975 -1.705 1.00 87.06 93 ASP A N 1
ATOM 748 C CA . ASP A 1 93 ? 1.076 -4.234 -2.381 1.00 87.06 93 ASP A CA 1
ATOM 749 C C . ASP A 1 93 ? 0.630 -2.978 -3.164 1.00 87.06 93 ASP A C 1
ATOM 751 O O . ASP A 1 93 ? 0.554 -1.901 -2.567 1.00 87.06 93 ASP A O 1
ATOM 755 N N . PRO A 1 94 ? 0.351 -3.073 -4.480 1.00 87.56 94 PRO A N 1
ATOM 756 C CA . PRO A 1 94 ? -0.076 -1.927 -5.283 1.00 87.56 94 PRO A CA 1
ATOM 757 C C . PRO A 1 94 ? -1.340 -1.232 -4.761 1.00 87.56 94 PRO A C 1
ATOM 759 O O . PRO A 1 94 ? -1.507 -0.039 -4.986 1.00 87.56 94 PRO A O 1
ATOM 762 N N . ALA A 1 95 ? -2.215 -1.932 -4.031 1.00 90.50 95 ALA A N 1
ATOM 763 C CA . ALA A 1 95 ? -3.417 -1.324 -3.457 1.00 90.50 95 ALA A CA 1
ATOM 764 C C . ALA A 1 95 ? -3.110 -0.237 -2.404 1.00 90.50 95 ALA A C 1
ATOM 766 O O . ALA A 1 95 ? -3.946 0.632 -2.160 1.00 90.50 95 ALA A O 1
ATOM 767 N N . LEU A 1 96 ? -1.912 -0.254 -1.807 1.00 91.81 96 LEU A N 1
ATOM 768 C CA . LEU A 1 96 ? -1.473 0.740 -0.822 1.00 91.81 96 LEU A CA 1
ATOM 769 C C . LEU A 1 96 ? -1.021 2.060 -1.450 1.00 91.81 96 LEU A C 1
ATOM 771 O O . LEU A 1 96 ? -0.995 3.073 -0.761 1.00 91.81 96 LEU A O 1
ATOM 775 N N . GLU A 1 97 ? -0.676 2.077 -2.736 1.00 91.69 97 GLU A N 1
ATOM 776 C CA . GLU A 1 97 ? -0.196 3.273 -3.439 1.00 91.69 97 GLU A CA 1
ATOM 777 C C . GLU A 1 97 ? -1.127 4.491 -3.286 1.00 91.69 97 GLU A C 1
ATOM 779 O O . GLU A 1 97 ? -0.674 5.514 -2.767 1.00 91.69 97 GLU A O 1
ATOM 784 N N . PRO A 1 98 ? -2.423 4.414 -3.649 1.00 94.12 98 PRO A N 1
ATOM 785 C CA . PRO A 1 98 ? -3.321 5.557 -3.505 1.00 94.12 98 PRO A CA 1
ATOM 786 C C . PRO A 1 98 ? -3.530 5.977 -2.038 1.00 94.12 98 PRO A C 1
ATOM 788 O O . PRO A 1 98 ? -3.756 7.154 -1.765 1.00 94.12 98 PRO A O 1
ATOM 791 N N . ILE A 1 99 ? -3.430 5.035 -1.094 1.00 95.75 99 ILE A N 1
ATOM 792 C CA . ILE A 1 99 ? -3.546 5.287 0.353 1.00 95.75 99 ILE A CA 1
ATOM 793 C C . ILE A 1 99 ? -2.316 6.055 0.843 1.00 95.75 99 ILE A C 1
ATOM 795 O O . ILE A 1 99 ? -2.432 7.051 1.553 1.00 95.75 99 ILE A O 1
ATOM 799 N N . PHE A 1 100 ? -1.126 5.631 0.418 1.00 95.31 100 PHE A N 1
ATOM 800 C CA . PHE A 1 100 ? 0.141 6.286 0.722 1.00 95.31 100 PHE A CA 1
ATOM 801 C C . PHE A 1 100 ? 0.184 7.714 0.181 1.00 95.31 100 PHE A C 1
ATOM 803 O O . PHE A 1 100 ? 0.589 8.623 0.905 1.00 95.31 100 PHE A O 1
ATOM 810 N N . GLU A 1 101 ? -0.256 7.924 -1.062 1.00 94.00 101 GLU A N 1
ATOM 811 C CA . GLU A 1 101 ? -0.302 9.253 -1.677 1.00 94.00 101 GLU A CA 1
ATOM 812 C C . GLU A 1 101 ? -1.215 10.212 -0.900 1.00 94.00 101 GLU A C 1
ATOM 814 O O . GLU A 1 101 ? -0.809 11.344 -0.632 1.00 94.00 101 GLU A O 1
ATOM 819 N N . ARG A 1 102 ? -2.404 9.764 -0.470 1.00 95.69 102 ARG A N 1
ATOM 820 C CA . ARG A 1 102 ? -3.319 10.586 0.341 1.00 95.69 102 ARG A CA 1
ATOM 821 C C . ARG A 1 102 ? -2.797 10.822 1.755 1.00 95.69 102 ARG A C 1
ATOM 823 O O . ARG A 1 102 ? -2.758 11.966 2.200 1.00 95.69 102 ARG A O 1
ATOM 830 N N . ALA A 1 103 ? -2.307 9.786 2.432 1.00 95.38 103 ALA A N 1
ATOM 831 C CA . ALA A 1 103 ? -1.773 9.913 3.788 1.00 95.38 103 ALA A CA 1
ATOM 832 C C . ALA A 1 103 ? -0.577 10.882 3.859 1.00 95.38 103 ALA A C 1
ATOM 834 O O . ALA A 1 103 ? -0.459 11.650 4.810 1.00 95.38 103 ALA A O 1
ATOM 835 N N . LEU A 1 104 ? 0.276 10.918 2.828 1.00 94.38 104 LEU A N 1
ATOM 836 C CA . LEU A 1 104 ? 1.367 11.896 2.722 1.00 94.38 104 LEU A CA 1
ATOM 837 C C . LEU A 1 104 ? 0.882 13.350 2.605 1.00 94.38 104 LEU A C 1
ATOM 839 O O . LEU A 1 104 ? 1.634 14.260 2.957 1.00 94.38 104 LEU A O 1
ATOM 843 N N . GLN A 1 105 ? -0.331 13.572 2.096 1.00 93.88 105 GLN A N 1
ATOM 844 C CA . GLN A 1 105 ? -0.908 14.902 1.899 1.00 93.88 105 GLN A CA 1
ATOM 845 C C . GLN A 1 105 ? -1.692 15.387 3.120 1.00 93.88 105 GLN A C 1
ATOM 847 O O . GLN A 1 105 ? -1.649 16.579 3.420 1.00 93.88 105 GLN A O 1
ATOM 852 N N . SER A 1 106 ? -2.416 14.491 3.800 1.00 93.50 106 SER A N 1
ATOM 853 C CA . SER A 1 106 ? -3.443 14.887 4.771 1.00 93.50 106 SER A CA 1
ATOM 854 C C . SER A 1 106 ? -3.291 14.325 6.184 1.00 93.50 106 SER A C 1
ATOM 856 O O . SER A 1 106 ? -4.002 14.800 7.064 1.00 93.50 106 SER A O 1
ATOM 858 N N . GLU A 1 107 ? -2.427 13.335 6.441 1.00 96.25 107 GLU A N 1
ATOM 859 C CA . GLU A 1 107 ? -2.337 12.742 7.783 1.00 96.25 107 GLU A CA 1
ATOM 860 C C . GLU A 1 107 ? -1.676 13.697 8.787 1.00 96.25 107 GLU A C 1
ATOM 862 O O . GLU A 1 107 ? -0.544 14.157 8.604 1.00 96.25 107 GLU A O 1
ATOM 867 N N . ASP A 1 108 ? -2.371 13.956 9.890 1.00 94.50 108 ASP A N 1
ATOM 868 C CA . ASP A 1 108 ? -1.968 14.887 10.938 1.00 94.50 108 ASP A CA 1
ATOM 869 C C . ASP A 1 108 ? -1.563 14.177 12.237 1.00 94.50 108 ASP A C 1
ATOM 871 O O . ASP A 1 108 ? -0.726 14.695 12.998 1.00 94.50 108 ASP A O 1
ATOM 875 N N . ASP A 1 109 ? -2.059 12.960 12.468 1.00 97.31 109 ASP A N 1
ATOM 876 C CA . ASP A 1 109 ? -1.752 12.205 13.668 1.00 97.31 109 ASP A CA 1
ATOM 877 C C . ASP A 1 109 ? -0.266 11.862 13.736 1.00 97.31 109 ASP A C 1
ATOM 879 O O . ASP A 1 109 ? 0.356 11.401 12.780 1.00 97.31 109 ASP A O 1
ATOM 883 N N . ARG A 1 110 ? 0.337 12.074 14.906 1.00 96.56 110 ARG A N 1
ATOM 884 C CA . ARG A 1 110 ? 1.776 11.863 15.085 1.00 96.56 110 ARG A CA 1
ATOM 885 C C . ARG A 1 110 ? 2.174 10.396 14.904 1.00 96.56 110 ARG A C 1
ATOM 887 O O . ARG A 1 110 ? 3.250 10.133 14.370 1.00 96.56 110 ARG A O 1
ATOM 894 N N . GLN A 1 111 ? 1.356 9.461 15.383 1.00 94.62 111 GLN A N 1
ATOM 895 C CA . GLN A 1 111 ? 1.674 8.039 15.315 1.00 94.62 111 GLN A CA 1
ATOM 896 C C . GLN A 1 111 ? 1.436 7.505 13.904 1.00 94.62 111 GLN A C 1
ATOM 898 O O . GLN A 1 111 ? 2.292 6.798 13.380 1.00 94.62 111 GLN A O 1
ATOM 903 N N . VAL A 1 112 ? 0.344 7.905 13.250 1.00 95.81 112 VAL A N 1
ATOM 904 C CA . VAL A 1 112 ? 0.119 7.517 11.853 1.00 95.81 112 VAL A CA 1
ATOM 905 C C . VAL A 1 112 ? 1.176 8.132 10.933 1.00 95.81 112 VAL A C 1
ATOM 907 O O . VAL A 1 112 ? 1.757 7.414 10.122 1.00 95.81 112 VAL A O 1
ATOM 910 N N . ARG A 1 113 ? 1.558 9.403 11.128 1.00 96.19 113 ARG A N 1
ATOM 911 C CA . ARG A 1 113 ? 2.674 10.017 10.383 1.00 96.19 113 ARG A CA 1
ATOM 912 C C . ARG A 1 113 ? 3.985 9.256 10.528 1.00 96.19 113 ARG A C 1
ATOM 914 O O . ARG A 1 113 ? 4.730 9.157 9.559 1.00 96.19 113 ARG A O 1
ATOM 921 N N . HIS A 1 114 ? 4.262 8.684 11.699 1.00 94.56 114 HIS A N 1
ATOM 922 C CA . HIS A 1 114 ? 5.441 7.839 11.871 1.00 94.56 114 HIS A CA 1
ATOM 923 C C . HIS A 1 114 ? 5.410 6.618 10.938 1.00 94.56 114 HIS A C 1
ATOM 925 O O . HIS A 1 114 ? 6.413 6.319 10.289 1.00 94.56 114 HIS A O 1
ATOM 931 N N . PHE A 1 115 ? 4.256 5.957 10.805 1.00 93.75 115 PHE A N 1
ATOM 932 C CA . PHE A 1 115 ? 4.086 4.855 9.857 1.00 93.75 115 PHE A CA 1
ATOM 933 C C . PHE A 1 115 ? 4.167 5.321 8.399 1.00 93.75 115 PHE A C 1
ATOM 935 O O . PHE A 1 115 ? 4.847 4.688 7.592 1.00 93.75 115 PHE A O 1
ATOM 942 N N . VAL A 1 116 ? 3.550 6.455 8.058 1.00 94.44 116 VAL A N 1
ATOM 943 C CA . VAL A 1 116 ? 3.648 7.069 6.721 1.00 94.44 116 VAL A CA 1
ATOM 944 C C . VAL A 1 116 ? 5.113 7.349 6.360 1.00 94.44 116 VAL A C 1
ATOM 946 O O . VAL A 1 116 ? 5.576 6.999 5.272 1.00 94.44 116 VAL A O 1
ATOM 949 N N . ASP A 1 117 ? 5.888 7.909 7.285 1.00 94.12 117 ASP A N 1
ATOM 950 C CA . ASP A 1 117 ? 7.314 8.165 7.088 1.00 94.12 117 ASP A CA 1
ATOM 951 C C . ASP A 1 117 ? 8.118 6.866 6.910 1.00 94.12 117 ASP A C 1
ATOM 953 O O . ASP A 1 117 ? 9.063 6.828 6.117 1.00 94.12 117 ASP A O 1
ATOM 957 N N . MET A 1 118 ? 7.737 5.800 7.621 1.00 91.88 118 MET A N 1
ATOM 958 C CA . MET A 1 118 ? 8.412 4.503 7.576 1.00 91.88 118 MET A CA 1
ATOM 959 C C . MET A 1 118 ? 8.091 3.695 6.312 1.00 91.88 118 MET A C 1
ATOM 961 O O . MET A 1 118 ? 8.978 3.022 5.785 1.00 91.88 118 MET A O 1
ATOM 965 N N . PHE A 1 119 ? 6.856 3.760 5.811 1.00 92.19 119 PHE A N 1
ATOM 966 C CA . PHE A 1 119 ? 6.375 2.901 4.723 1.00 92.19 119 PHE A CA 1
ATOM 967 C C . PHE A 1 119 ? 6.078 3.666 3.431 1.00 92.19 119 PHE A C 1
ATOM 969 O O . PHE A 1 119 ? 6.618 3.313 2.381 1.00 92.19 119 PHE A O 1
ATOM 976 N N . ALA A 1 120 ? 5.290 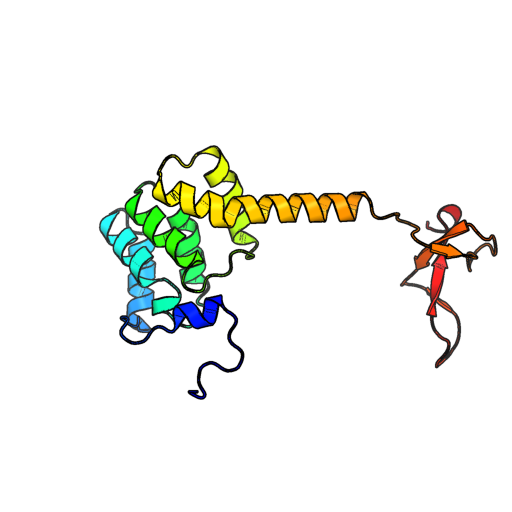4.742 3.496 1.00 91.56 120 ALA A N 1
ATOM 977 C CA . ALA A 1 120 ? 4.859 5.481 2.310 1.00 91.56 120 ALA A CA 1
ATOM 978 C C . ALA A 1 120 ? 6.010 6.263 1.658 1.00 91.56 120 ALA A C 1
ATOM 980 O O . ALA A 1 120 ? 6.193 6.202 0.440 1.00 91.56 120 ALA A O 1
ATOM 981 N N . ARG A 1 121 ? 6.853 6.956 2.442 1.00 89.00 121 ARG A N 1
ATOM 982 C CA . ARG A 1 121 ? 7.974 7.733 1.868 1.00 89.00 121 ARG A CA 1
ATOM 983 C C . ARG A 1 121 ? 9.007 6.870 1.136 1.00 89.00 121 ARG A C 1
ATOM 985 O O . ARG A 1 121 ? 9.400 7.246 0.029 1.00 89.00 121 ARG A O 1
ATOM 992 N N . PRO A 1 122 ? 9.507 5.747 1.695 1.00 90.06 122 PRO A N 1
ATOM 993 C CA . PRO A 1 122 ? 10.437 4.892 0.963 1.00 90.06 122 PRO A CA 1
ATOM 994 C C . PRO A 1 122 ? 9.810 4.285 -0.287 1.00 90.06 122 PRO A C 1
ATOM 996 O O . PRO A 1 122 ? 10.503 4.160 -1.296 1.00 90.06 122 PRO A O 1
ATOM 999 N N . TRP A 1 123 ? 8.519 3.952 -0.228 1.00 89.31 123 TRP A N 1
ATOM 1000 C CA . TRP A 1 123 ? 7.776 3.435 -1.369 1.00 89.31 123 TRP A CA 1
ATOM 1001 C C . TRP A 1 123 ? 7.738 4.454 -2.520 1.00 89.31 123 TRP A C 1
ATOM 1003 O O . TRP A 1 123 ? 8.134 4.122 -3.638 1.00 89.31 123 TRP A O 1
ATOM 1013 N N . LEU A 1 124 ? 7.396 5.718 -2.237 1.00 85.88 124 LEU A N 1
ATOM 1014 C CA . LEU A 1 124 ? 7.345 6.778 -3.252 1.00 85.88 124 LEU A CA 1
ATOM 1015 C C . LEU A 1 124 ? 8.724 7.038 -3.875 1.00 85.88 124 LEU A C 1
ATOM 1017 O O . LEU A 1 124 ? 8.855 7.105 -5.095 1.00 85.88 124 LEU A O 1
ATOM 1021 N N . ARG A 1 125 ? 9.782 7.067 -3.051 1.00 86.50 125 ARG A N 1
ATOM 1022 C CA . ARG A 1 125 ? 11.164 7.185 -3.550 1.00 86.50 125 ARG A CA 1
ATOM 1023 C C . ARG A 1 125 ? 11.554 6.024 -4.462 1.00 86.50 125 ARG A C 1
ATOM 1025 O O . ARG A 1 125 ? 12.215 6.241 -5.472 1.00 86.50 125 ARG A O 1
ATOM 1032 N N . GLN A 1 126 ? 11.160 4.794 -4.127 1.00 86.38 126 GLN A N 1
ATOM 1033 C CA . GLN A 1 126 ? 11.400 3.640 -4.998 1.00 86.38 126 GLN A CA 1
ATOM 1034 C C . GLN A 1 126 ? 10.630 3.748 -6.316 1.00 86.38 126 GLN A C 1
ATOM 1036 O O . GLN A 1 126 ? 11.191 3.420 -7.361 1.00 86.38 126 GLN A O 1
ATOM 1041 N N . LYS A 1 127 ? 9.374 4.211 -6.285 1.00 84.62 127 LYS A N 1
ATOM 1042 C CA . LYS A 1 127 ? 8.573 4.466 -7.490 1.00 84.62 127 LYS A CA 1
ATOM 1043 C C . LYS A 1 127 ? 9.274 5.481 -8.390 1.00 84.62 127 LYS A C 1
ATOM 1045 O O . LYS A 1 127 ? 9.533 5.173 -9.547 1.00 84.62 127 LYS A O 1
ATOM 1050 N N . GLU A 1 128 ? 9.655 6.637 -7.851 1.00 85.31 128 GLU A N 1
ATOM 1051 C CA . GLU A 1 128 ? 10.372 7.686 -8.587 1.00 85.31 128 GLU A CA 1
ATOM 1052 C C . GLU A 1 128 ? 11.682 7.174 -9.193 1.00 85.31 128 GLU A C 1
ATOM 1054 O O . GLU A 1 128 ? 11.941 7.396 -10.374 1.00 85.31 128 GLU A O 1
ATOM 1059 N N . GLN A 1 129 ? 12.482 6.426 -8.425 1.00 85.31 129 GLN A N 1
ATOM 1060 C CA . GLN A 1 129 ? 13.714 5.813 -8.927 1.00 85.31 129 GLN A CA 1
ATOM 1061 C C . GLN A 1 129 ? 13.446 4.832 -10.071 1.00 85.31 129 GLN A C 1
ATOM 1063 O O . GLN A 1 129 ? 14.145 4.874 -11.079 1.00 85.31 129 GLN A O 1
ATOM 1068 N N . ARG A 1 130 ? 12.434 3.963 -9.948 1.00 84.56 130 ARG A N 1
ATOM 1069 C CA . ARG A 1 130 ? 12.062 3.020 -11.016 1.00 84.56 130 ARG A CA 1
ATOM 1070 C C . ARG A 1 130 ? 11.592 3.755 -12.265 1.00 84.56 130 ARG A C 1
ATOM 1072 O O . ARG A 1 130 ? 12.025 3.402 -13.356 1.00 84.56 130 ARG A O 1
ATOM 1079 N N . THR A 1 131 ? 10.763 4.783 -12.109 1.00 85.56 131 THR A N 1
ATOM 1080 C CA . THR A 1 131 ? 10.302 5.623 -13.220 1.00 85.56 131 THR A CA 1
ATOM 1081 C C . THR A 1 131 ? 11.471 6.321 -13.904 1.00 85.56 131 THR A C 1
ATOM 1083 O O . THR A 1 131 ? 11.548 6.301 -15.127 1.00 85.56 131 THR A O 1
ATOM 1086 N N . LEU A 1 132 ? 12.416 6.877 -13.140 1.00 85.19 132 LEU A N 1
ATOM 1087 C CA . LEU A 1 132 ? 13.610 7.510 -13.693 1.00 85.19 132 LEU A CA 1
ATOM 1088 C C . LEU A 1 132 ? 14.481 6.504 -14.449 1.00 85.19 132 LEU A C 1
ATOM 1090 O O . LEU A 1 132 ? 14.892 6.791 -15.567 1.00 85.19 132 LEU A O 1
ATOM 1094 N N . ILE A 1 133 ? 14.724 5.321 -13.877 1.00 84.19 133 ILE A N 1
ATOM 1095 C CA . ILE A 1 133 ? 15.490 4.254 -14.536 1.00 84.19 133 ILE A CA 1
ATOM 1096 C C . ILE A 1 133 ? 14.847 3.903 -15.878 1.00 84.19 133 ILE A C 1
ATOM 1098 O O . ILE A 1 133 ? 15.539 3.914 -16.891 1.00 84.19 133 ILE A O 1
ATOM 1102 N N . LEU A 1 134 ? 13.532 3.670 -15.897 1.00 81.88 134 LEU A N 1
ATOM 1103 C CA . LEU A 1 134 ? 12.791 3.376 -17.125 1.00 81.88 134 LEU A CA 1
ATOM 1104 C C . LEU A 1 134 ? 12.853 4.536 -18.129 1.00 81.88 134 LEU A C 1
ATOM 1106 O O . LEU A 1 134 ? 13.048 4.299 -19.315 1.00 81.88 134 LEU A O 1
ATOM 1110 N N . ALA A 1 135 ? 12.741 5.783 -17.666 1.00 80.50 135 ALA A N 1
ATOM 1111 C CA . ALA A 1 135 ? 12.816 6.970 -18.518 1.00 80.50 135 ALA A CA 1
ATOM 1112 C C . ALA A 1 135 ? 14.220 7.204 -19.101 1.00 80.50 135 ALA A C 1
ATOM 1114 O O . ALA A 1 135 ? 14.353 7.744 -20.194 1.00 80.50 135 ALA A O 1
ATOM 1115 N N . THR A 1 136 ? 15.268 6.804 -18.377 1.00 79.69 136 THR A N 1
ATOM 1116 C CA . THR A 1 136 ? 16.667 6.899 -18.827 1.00 79.69 136 THR A CA 1
ATOM 1117 C C . THR A 1 136 ? 17.134 5.690 -19.632 1.00 79.69 136 THR A C 1
ATOM 1119 O O . THR A 1 136 ? 18.258 5.693 -20.135 1.00 79.69 136 THR A O 1
ATOM 1122 N N . GLN A 1 137 ? 16.310 4.646 -19.739 1.00 80.88 137 GLN A N 1
ATOM 1123 C CA . GLN A 1 137 ? 16.673 3.447 -20.473 1.00 80.88 137 GLN A CA 1
ATOM 1124 C C . GLN A 1 137 ? 16.633 3.758 -21.970 1.00 80.88 137 GLN A C 1
ATOM 1126 O O . GLN A 1 137 ? 15.573 4.019 -22.536 1.00 80.88 137 GLN A O 1
ATOM 1131 N N . ASP A 1 138 ? 17.803 3.746 -22.609 1.00 83.38 138 ASP A N 1
ATOM 1132 C CA . ASP A 1 138 ? 17.896 3.918 -24.055 1.00 83.38 138 ASP A CA 1
ATOM 1133 C C . ASP A 1 138 ? 17.094 2.802 -24.740 1.00 83.38 138 ASP A C 1
ATOM 1135 O O . ASP A 1 138 ? 17.292 1.614 -24.458 1.00 83.38 138 ASP A O 1
ATOM 1139 N N . ARG A 1 139 ? 16.176 3.188 -25.634 1.00 86.94 139 ARG A N 1
ATOM 1140 C CA . ARG A 1 139 ? 15.373 2.254 -26.432 1.00 86.94 139 ARG A CA 1
ATOM 1141 C C . ARG A 1 139 ? 16.263 1.349 -27.285 1.00 86.94 139 ARG A C 1
ATOM 1143 O O . ARG A 1 139 ? 15.852 0.231 -27.587 1.00 86.94 139 ARG A O 1
ATOM 1150 N N . TYR A 1 140 ? 17.472 1.799 -27.624 1.00 91.19 140 TYR A N 1
ATOM 1151 C CA . TYR A 1 140 ? 18.472 1.074 -28.402 1.00 91.19 140 TYR A CA 1
ATOM 1152 C C . TYR A 1 140 ? 19.786 0.941 -27.611 1.00 91.19 140 TYR A C 1
ATOM 1154 O O . TYR A 1 140 ? 20.794 1.561 -27.955 1.00 91.19 140 TYR A O 1
ATOM 1162 N N . PRO A 1 141 ? 19.806 0.122 -26.541 1.00 89.50 141 PRO A N 1
ATOM 1163 C CA . PRO A 1 141 ? 20.863 0.153 -25.528 1.00 89.50 141 PRO A CA 1
ATOM 1164 C C . PRO A 1 141 ? 22.201 -0.449 -25.987 1.00 89.50 141 PRO A C 1
ATOM 1166 O O . PRO A 1 141 ? 23.196 -0.361 -25.269 1.00 89.50 141 PRO A O 1
ATOM 1169 N N . LEU A 1 142 ? 22.243 -1.096 -27.154 1.00 91.44 142 LEU A N 1
ATOM 1170 C CA . LEU A 1 142 ? 23.433 -1.755 -27.692 1.00 91.44 142 LEU A CA 1
ATOM 1171 C C . LEU A 1 142 ? 23.968 -0.980 -28.897 1.00 91.44 142 LEU A C 1
ATOM 1173 O O . LEU A 1 142 ? 23.191 -0.447 -29.681 1.00 91.44 142 LEU A O 1
ATOM 1177 N N . ARG A 1 143 ? 25.290 -0.967 -29.109 1.00 93.94 143 ARG A N 1
ATOM 1178 C CA . ARG A 1 143 ? 25.897 -0.469 -30.358 1.00 93.94 143 ARG A CA 1
ATOM 1179 C C . ARG A 1 143 ? 26.510 -1.616 -31.142 1.00 93.94 143 ARG A C 1
ATOM 1181 O O . ARG A 1 143 ? 27.663 -1.975 -30.926 1.00 93.94 143 ARG A O 1
ATOM 1188 N N . GLU A 1 144 ? 25.736 -2.171 -32.065 1.00 94.06 144 GLU A N 1
ATOM 1189 C CA . GLU A 1 144 ? 26.124 -3.332 -32.871 1.00 94.06 144 GLU A CA 1
ATOM 1190 C C . GLU A 1 144 ? 25.695 -3.138 -34.337 1.00 94.06 144 GLU A C 1
ATOM 1192 O O . GLU A 1 144 ? 25.378 -2.029 -34.780 1.00 94.06 144 GLU A O 1
ATOM 1197 N N . LYS A 1 145 ? 25.743 -4.213 -35.126 1.00 96.56 145 LYS A N 1
ATOM 1198 C CA . LYS A 1 145 ? 25.234 -4.247 -36.498 1.00 96.56 145 LYS A CA 1
ATOM 1199 C C . LYS A 1 145 ? 23.735 -4.559 -36.481 1.00 96.56 145 LYS A C 1
ATOM 1201 O O . LYS A 1 145 ? 23.310 -5.474 -35.786 1.00 96.56 145 LYS A O 1
ATOM 1206 N N . CYS A 1 146 ? 22.950 -3.821 -37.261 1.00 96.50 146 CYS A N 1
ATOM 1207 C CA . CYS A 1 146 ? 21.540 -4.125 -37.503 1.00 96.50 146 CYS A CA 1
ATOM 1208 C C . CYS A 1 146 ? 21.416 -5.327 -38.448 1.00 96.50 146 CYS A C 1
ATOM 1210 O O . CYS A 1 146 ? 22.037 -5.332 -39.512 1.00 96.50 146 CYS A O 1
ATOM 1212 N N . ASP A 1 147 ? 20.597 -6.315 -38.094 1.00 95.94 147 ASP A N 1
ATOM 1213 C CA . ASP A 1 147 ? 20.382 -7.517 -38.907 1.00 95.94 147 ASP A CA 1
ATOM 1214 C C . ASP A 1 147 ? 19.548 -7.233 -40.171 1.00 95.94 147 ASP A C 1
ATOM 1216 O O . ASP A 1 147 ? 19.692 -7.935 -41.166 1.00 95.94 147 ASP A O 1
ATOM 1220 N N . PHE A 1 148 ? 18.744 -6.163 -40.179 1.00 95.00 148 PHE A N 1
ATOM 1221 C CA . PHE A 1 148 ? 17.849 -5.822 -41.293 1.00 95.00 148 PHE A CA 1
ATOM 1222 C C . PHE A 1 148 ? 18.507 -4.950 -42.369 1.00 95.00 148 PHE A C 1
ATOM 1224 O O . PHE A 1 148 ? 18.361 -5.208 -43.560 1.00 95.00 148 PHE A O 1
ATOM 1231 N N . CYS A 1 149 ? 19.254 -3.912 -41.972 1.00 95.94 149 C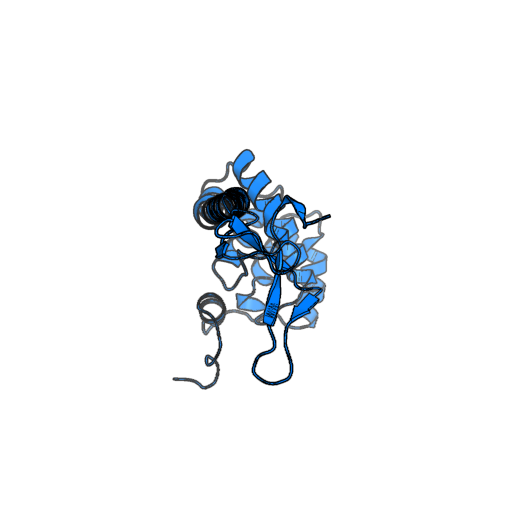YS A N 1
ATOM 1232 C CA . CYS A 1 149 ? 19.928 -3.012 -42.922 1.00 95.94 149 CYS A CA 1
ATOM 1233 C C . CYS A 1 149 ? 21.447 -3.200 -42.992 1.00 95.94 149 CYS A C 1
ATOM 1235 O O . CYS A 1 149 ? 22.121 -2.448 -43.694 1.00 95.94 149 CYS A O 1
ATOM 1237 N N . ALA A 1 150 ? 22.006 -4.144 -42.228 1.00 94.06 150 ALA A N 1
ATOM 1238 C CA . ALA A 1 150 ? 23.438 -4.436 -42.146 1.00 94.06 150 ALA A CA 1
ATOM 1239 C C . ALA A 1 150 ? 24.351 -3.257 -41.731 1.00 94.06 150 ALA A C 1
ATOM 1241 O O . ALA A 1 150 ? 25.573 -3.417 -41.713 1.00 94.06 150 ALA A O 1
ATOM 1242 N N . ARG A 1 151 ? 23.803 -2.090 -41.363 1.00 94.50 151 ARG A N 1
ATOM 1243 C CA . ARG A 1 151 ? 24.583 -0.941 -40.876 1.00 94.50 151 ARG A CA 1
ATOM 1244 C C . ARG A 1 151 ? 25.067 -1.182 -39.451 1.00 94.50 151 ARG A C 1
ATOM 1246 O O . ARG A 1 151 ? 24.339 -1.741 -38.636 1.00 94.50 151 ARG A O 1
ATOM 1253 N N . GLY A 1 152 ? 26.278 -0.729 -39.148 1.00 91.50 152 GLY A N 1
ATOM 1254 C CA . GLY A 1 152 ? 26.865 -0.815 -37.815 1.00 91.50 152 GLY A CA 1
ATOM 1255 C C . GLY A 1 152 ? 28.280 -0.230 -37.762 1.00 91.50 152 GLY A C 1
ATOM 1256 O O . GLY A 1 152 ? 28.932 -0.167 -38.805 1.00 91.50 152 GLY A O 1
ATOM 1257 N N . PRO A 1 153 ? 28.762 0.183 -36.575 1.00 92.75 153 PRO A N 1
ATOM 1258 C CA . PRO A 1 153 ? 28.066 0.129 -35.285 1.00 92.75 153 PRO A CA 1
ATOM 1259 C C . PRO A 1 153 ? 27.025 1.254 -35.131 1.00 92.75 153 PRO A C 1
ATOM 1261 O O . PRO A 1 153 ? 27.350 2.439 -35.202 1.00 92.75 153 PRO A O 1
ATOM 1264 N N . VAL A 1 154 ? 25.765 0.882 -34.901 1.00 95.25 154 VAL A N 1
ATOM 1265 C CA . VAL A 1 154 ? 24.625 1.794 -34.689 1.00 95.25 154 VAL A CA 1
ATOM 1266 C C . VAL A 1 154 ? 23.859 1.377 -33.431 1.00 95.25 154 VAL A C 1
ATOM 1268 O O . VAL A 1 154 ? 23.960 0.213 -33.041 1.00 95.25 154 VAL A O 1
ATOM 1271 N N . PRO A 1 155 ? 23.112 2.288 -32.782 1.00 95.75 155 PRO A N 1
ATOM 1272 C CA . PRO A 1 155 ? 22.189 1.910 -31.720 1.00 95.75 155 PRO A CA 1
ATOM 1273 C C . PRO A 1 155 ? 21.188 0.860 -32.223 1.00 95.75 155 PRO A C 1
ATOM 1275 O O . PRO A 1 155 ? 20.531 1.060 -33.250 1.00 95.75 155 PRO A O 1
ATOM 1278 N N . VAL A 1 156 ? 21.106 -0.268 -31.521 1.00 95.19 156 VAL A N 1
ATOM 1279 C CA . VAL A 1 156 ? 20.175 -1.365 -31.796 1.00 95.19 156 VAL A CA 1
ATOM 1280 C C . VAL A 1 156 ? 19.515 -1.874 -30.516 1.00 95.19 156 VAL A C 1
ATOM 1282 O O . VAL A 1 156 ? 20.061 -1.762 -29.416 1.00 95.19 156 VAL A O 1
ATOM 1285 N N . ARG A 1 157 ? 18.344 -2.492 -30.677 1.00 94.56 157 ARG A N 1
ATOM 1286 C CA . ARG A 1 157 ? 17.645 -3.268 -29.647 1.00 94.56 157 ARG A CA 1
ATOM 1287 C C . ARG A 1 157 ? 17.408 -4.692 -30.126 1.00 94.56 157 ARG A C 1
ATOM 1289 O O . ARG A 1 157 ? 17.515 -4.971 -31.319 1.00 94.56 157 ARG A O 1
ATOM 1296 N N . ALA A 1 158 ? 17.089 -5.591 -29.200 1.00 93.94 158 ALA A N 1
ATOM 1297 C CA . ALA A 1 158 ? 16.555 -6.893 -29.574 1.00 93.94 158 ALA A CA 1
ATOM 1298 C C . ALA A 1 158 ? 15.139 -6.719 -30.143 1.00 93.94 158 ALA A C 1
ATOM 1300 O O . ALA A 1 158 ? 14.305 -6.044 -29.530 1.00 93.94 158 ALA A O 1
ATOM 1301 N N . ASP A 1 159 ? 14.895 -7.312 -31.303 1.00 92.88 159 ASP A N 1
ATOM 1302 C CA . ASP A 1 159 ? 13.563 -7.593 -31.814 1.00 92.88 159 ASP A CA 1
ATOM 1303 C C . ASP A 1 159 ? 13.181 -9.010 -31.378 1.00 92.88 159 ASP A C 1
ATOM 1305 O O . ASP A 1 159 ? 13.795 -9.987 -31.805 1.00 92.88 159 ASP A O 1
ATOM 1309 N N . PHE A 1 160 ? 12.214 -9.097 -30.468 1.00 91.88 160 PHE A N 1
ATOM 1310 C CA . PHE A 1 160 ? 11.789 -10.362 -29.875 1.00 91.88 160 PHE A CA 1
ATOM 1311 C C . PHE A 1 160 ? 10.835 -11.155 -30.774 1.00 91.88 160 PHE A C 1
ATOM 1313 O O . PHE A 1 160 ? 10.581 -12.320 -30.482 1.00 91.88 160 PHE A O 1
ATOM 1320 N N . ASP A 1 161 ? 10.354 -10.552 -31.864 1.00 92.12 161 ASP A N 1
ATOM 1321 C CA . ASP A 1 161 ? 9.451 -11.202 -32.813 1.00 92.12 161 ASP A CA 1
ATOM 1322 C C . ASP A 1 161 ? 10.216 -11.934 -33.930 1.00 92.12 161 ASP A C 1
ATOM 1324 O O . ASP A 1 161 ? 9.662 -12.805 -34.604 1.00 92.12 161 ASP A O 1
ATOM 1328 N N . THR A 1 162 ? 11.509 -11.631 -34.097 1.00 91.44 162 THR A N 1
ATOM 1329 C CA . THR A 1 162 ? 12.356 -12.209 -35.146 1.00 91.44 162 THR A CA 1
ATOM 1330 C C . THR A 1 162 ? 13.556 -12.948 -34.554 1.00 91.44 162 THR A C 1
ATOM 1332 O O . THR A 1 162 ? 14.420 -12.352 -33.909 1.00 91.44 162 THR A O 1
ATOM 1335 N N . GLU A 1 163 ? 13.677 -14.244 -34.844 1.00 93.50 163 GLU A N 1
ATOM 1336 C CA . GLU A 1 163 ? 14.861 -15.047 -34.518 1.00 93.50 163 GLU A CA 1
ATOM 1337 C C . GLU A 1 163 ? 15.784 -15.217 -35.734 1.00 93.50 163 GLU A C 1
ATOM 1339 O O . GLU A 1 163 ? 15.343 -15.456 -36.858 1.00 93.50 163 GLU A O 1
ATOM 1344 N N . ILE A 1 164 ? 17.094 -15.122 -35.502 1.00 89.88 164 ILE A N 1
ATOM 1345 C CA . ILE A 1 164 ? 18.148 -15.333 -36.496 1.00 89.88 164 ILE A CA 1
ATOM 1346 C C . ILE A 1 164 ? 18.982 -16.549 -36.085 1.00 89.88 164 ILE A C 1
ATOM 1348 O O . ILE A 1 164 ? 19.456 -16.629 -34.950 1.00 89.88 164 ILE A O 1
ATOM 1352 N N . GLY A 1 165 ? 19.224 -17.460 -37.031 1.00 87.44 165 GLY A N 1
ATOM 1353 C CA . GLY A 1 165 ? 20.015 -18.679 -36.828 1.00 87.44 165 GLY A CA 1
ATOM 1354 C C . GLY A 1 165 ? 19.157 -19.941 -36.705 1.00 87.44 165 GLY A C 1
ATOM 1355 O O . GLY A 1 165 ? 17.972 -19.929 -37.021 1.00 87.44 165 GLY A O 1
ATOM 1356 N N . ALA A 1 166 ? 19.772 -21.052 -36.287 1.00 78.62 166 ALA A N 1
ATOM 1357 C CA . ALA A 1 166 ? 19.083 -22.327 -36.086 1.00 78.62 166 ALA A CA 1
ATOM 1358 C C . ALA A 1 166 ? 19.711 -23.122 -34.932 1.00 78.62 166 ALA A C 1
ATOM 1360 O O . ALA A 1 166 ? 20.935 -23.207 -34.808 1.00 78.62 166 ALA A O 1
ATOM 1361 N N . GLY A 1 167 ? 18.874 -23.749 -34.103 1.00 78.31 167 GLY A N 1
ATOM 1362 C CA . GLY A 1 167 ? 19.327 -24.580 -32.986 1.00 78.31 167 GLY A CA 1
ATOM 1363 C C . GLY A 1 167 ? 20.057 -23.771 -31.910 1.00 78.31 167 GLY A C 1
ATOM 1364 O O . GLY A 1 167 ? 19.573 -22.737 -31.466 1.00 78.31 167 GLY A O 1
ATOM 1365 N N . ALA A 1 168 ? 21.236 -24.231 -31.485 1.00 78.75 168 ALA A N 1
ATOM 1366 C CA . ALA A 1 168 ? 21.984 -23.635 -30.370 1.00 78.75 168 ALA A CA 1
ATOM 1367 C C . ALA A 1 168 ? 22.555 -22.225 -30.645 1.00 78.75 168 ALA A C 1
ATOM 1369 O O . ALA A 1 168 ? 23.078 -21.599 -29.727 1.00 78.75 168 ALA A O 1
ATOM 1370 N N . SER A 1 169 ? 22.486 -21.731 -31.887 1.00 83.44 169 SER A N 1
ATOM 1371 C CA . SER A 1 169 ? 22.930 -20.384 -32.274 1.00 83.44 169 SER A CA 1
ATOM 1372 C C . SER A 1 169 ? 21.781 -19.402 -32.515 1.00 83.44 169 SER A C 1
ATOM 1374 O O . SER A 1 169 ? 22.035 -18.277 -32.949 1.00 83.44 169 SER A O 1
ATOM 1376 N N . ALA A 1 170 ? 20.535 -19.810 -32.249 1.00 89.19 170 ALA A N 1
ATOM 1377 C CA . ALA A 1 170 ? 19.378 -18.935 -32.368 1.00 89.19 170 ALA A CA 1
ATOM 1378 C C . ALA A 1 170 ? 19.479 -17.768 -31.376 1.00 89.19 170 ALA A C 1
ATOM 1380 O O . ALA A 1 170 ? 19.742 -17.950 -30.184 1.00 89.19 170 ALA A O 1
ATOM 1381 N N . ARG A 1 171 ? 19.274 -16.553 -31.883 1.00 93.38 171 ARG A N 1
ATOM 1382 C CA . ARG A 1 171 ? 19.154 -15.334 -31.080 1.00 93.38 171 ARG A CA 1
ATOM 1383 C C . ARG A 1 171 ? 18.087 -14.426 -31.667 1.00 93.38 171 ARG A C 1
ATOM 1385 O O . ARG A 1 171 ? 17.829 -14.468 -32.865 1.00 93.38 171 ARG A O 1
ATOM 1392 N N . PHE A 1 172 ? 17.565 -13.526 -30.847 1.00 94.81 172 PHE A N 1
ATOM 1393 C CA . PHE A 1 172 ? 16.743 -12.421 -31.326 1.00 94.81 172 PHE A CA 1
ATOM 1394 C C . PHE A 1 172 ? 17.523 -11.514 -32.284 1.00 94.81 172 PHE A C 1
ATOM 1396 O O . PHE A 1 172 ? 18.726 -11.262 -32.088 1.00 94.81 172 PHE A O 1
ATOM 1403 N N . ALA A 1 173 ? 16.841 -11.036 -33.322 1.00 95.00 173 ALA A N 1
ATOM 1404 C CA . ALA A 1 173 ? 17.389 -10.091 -34.277 1.00 95.00 173 ALA A CA 1
ATOM 1405 C C . ALA A 1 173 ? 17.753 -8.773 -33.576 1.00 95.00 173 ALA A C 1
ATOM 1407 O O . ALA A 1 173 ? 17.187 -8.390 -32.551 1.00 95.00 173 ALA A O 1
ATOM 1408 N N . ARG A 1 174 ? 18.743 -8.069 -34.117 1.00 96.06 174 ARG A N 1
ATOM 1409 C CA . ARG A 1 174 ? 19.139 -6.724 -33.712 1.00 96.06 174 ARG A CA 1
ATOM 1410 C C . ARG A 1 174 ? 18.549 -5.733 -34.700 1.00 96.06 174 ARG A C 1
ATOM 1412 O O . ARG A 1 174 ? 18.923 -5.732 -35.873 1.00 96.06 174 ARG A O 1
ATOM 1419 N N . VAL A 1 175 ? 17.670 -4.864 -34.223 1.00 96.25 175 VAL A N 1
ATOM 1420 C CA . VAL A 1 175 ? 17.002 -3.845 -35.039 1.00 96.25 175 VAL A CA 1
ATOM 1421 C C . VAL A 1 175 ? 17.473 -2.452 -34.628 1.00 96.25 175 VAL A C 1
ATOM 1423 O O . VAL A 1 175 ? 17.563 -2.148 -33.438 1.00 96.25 175 VAL A O 1
ATOM 1426 N N . CYS A 1 176 ? 17.836 -1.616 -35.603 1.00 96.12 176 CYS A N 1
ATOM 1427 C CA . CYS A 1 176 ? 18.131 -0.199 -35.368 1.00 96.12 176 CYS A CA 1
ATOM 1428 C C . CYS A 1 176 ? 16.868 0.650 -35.511 1.00 96.12 176 CYS A C 1
ATOM 1430 O O . CYS A 1 176 ? 15.901 0.215 -36.128 1.00 96.12 176 CYS A O 1
ATOM 1432 N N . GLU A 1 177 ? 16.919 1.894 -35.037 1.00 94.75 177 GLU A N 1
ATOM 1433 C CA . GLU A 1 177 ? 15.774 2.814 -35.050 1.00 94.75 177 GLU A CA 1
ATOM 1434 C C . GLU A 1 177 ? 15.096 2.981 -36.412 1.00 94.75 177 GLU A C 1
ATOM 1436 O O . GLU A 1 177 ? 13.878 3.030 -36.505 1.00 94.75 177 GLU A O 1
ATOM 1441 N N . GLN A 1 178 ? 15.869 2.999 -37.494 1.00 94.06 178 GLN A N 1
ATOM 1442 C CA . GLN A 1 178 ? 15.315 3.179 -38.840 1.00 94.06 178 GLN A CA 1
ATOM 1443 C C . GLN A 1 178 ? 14.615 1.925 -39.386 1.00 94.06 178 GLN A C 1
ATOM 1445 O O . GLN A 1 178 ? 13.865 2.014 -40.355 1.00 94.06 178 GLN A O 1
ATOM 1450 N N . CYS A 1 179 ? 14.884 0.760 -38.799 1.00 94.81 179 CYS A N 1
ATOM 1451 C CA . CYS A 1 179 ? 14.274 -0.514 -39.173 1.00 94.81 179 CYS A CA 1
ATOM 1452 C C . CYS A 1 179 ? 13.182 -0.951 -38.183 1.00 94.81 179 CYS A C 1
ATOM 1454 O O . CYS A 1 179 ? 12.612 -2.013 -38.383 1.00 94.81 179 CYS A O 1
ATOM 1456 N N . ASP A 1 180 ? 12.921 -0.167 -37.131 1.00 91.06 180 ASP A N 1
ATOM 1457 C CA . ASP A 1 180 ? 11.946 -0.460 -36.075 1.00 91.06 180 ASP A CA 1
ATOM 1458 C C . ASP A 1 180 ? 10.594 0.220 -36.383 1.00 91.06 180 ASP A C 1
ATOM 1460 O O . ASP A 1 180 ? 10.265 1.245 -35.778 1.00 91.06 180 ASP A O 1
ATOM 1464 N N . HIS A 1 181 ? 9.859 -0.296 -37.380 1.00 83.56 181 HIS A N 1
ATOM 1465 C CA . HIS A 1 181 ? 8.548 0.205 -37.830 1.00 83.56 181 HIS A CA 1
ATOM 1466 C C . HIS A 1 181 ? 7.543 -0.913 -38.112 1.00 83.56 181 HIS A C 1
ATOM 1468 O O . HIS A 1 181 ? 7.983 -2.020 -38.491 1.00 83.56 181 HIS A O 1
#

pLDDT: mean 87.39, std 12.52, range [41.88, 98.31]

Sequence (181 aa):
MSRATKGMNRHQKAAFRPGEHRVRGDEIERLLELAQSDDPEDRLEAASNLCPCHLRRRIDEAWQALYRMMEDPDVRVRRAAWHTLEDGGCPTDPALEPIFERALQSEDDRQVRHFVDMFARPWLRQKEQRTLILATQDRYPLREKCDFCARGPVPVRADFDTEIGAGASARFARVCEQCDH

Foldseek 3Di:
DDPPCPPDDPLLVLLADPPDAAQDPVNLVCLLVLLPDPDVVSVLVSLQQLACSRHVDDDPSSVVSLLVQCVDPDVSSVLSSLCSCNNRDDLPPPSCQVVLVVCVVDPDDPNSVVSSVVRSVVNVVVVVVVVVCVVPDPPQNAQAAFPPPRDGSARWDFDPVDWDDDDPPIDGGTHHPVRPD

Secondary structure (DSSP, 8-state):
--GGGTT--HHHHHTT-TT-----HHHHHHHHHHTT-SSHHHHHHHHHHSSHHHH-S--HHHHHHHHHHTT-SSHHHHHHHHHTTTTT--TT-GGGHHHHHHHHHH---HHHHHHIIIIIHHHHHHHHHHHHHHHHS-SS-EEE--TTT---SEEEEEEEEEEESSGGG-EEEEEEGGG--

Radius of gyration: 24.7 Å; chains: 1; bounding box: 49×42×66 Å